Protein AF-A0A1V4UM43-F1 (afdb_monomer)

Structure (mmCIF, N/CA/C/O backbone):
data_AF-A0A1V4UM43-F1
#
_entry.id   AF-A0A1V4UM43-F1
#
loop_
_atom_site.group_PDB
_atom_site.id
_atom_site.type_symbol
_atom_site.label_atom_id
_atom_site.label_alt_id
_atom_site.label_comp_id
_atom_site.label_asym_id
_atom_site.label_entity_id
_atom_site.label_seq_id
_atom_site.pdbx_PDB_ins_code
_atom_site.Cartn_x
_atom_site.Cartn_y
_atom_site.Cartn_z
_atom_site.occupancy
_atom_site.B_iso_or_equiv
_atom_site.auth_seq_id
_atom_site.auth_comp_id
_atom_site.auth_asym_id
_atom_site.auth_atom_id
_atom_site.pdbx_PDB_model_num
ATOM 1 N N . MET A 1 1 ? -6.327 10.904 9.703 1.00 86.25 1 MET A N 1
ATOM 2 C CA . MET A 1 1 ? -6.706 9.543 10.129 1.00 86.25 1 MET A CA 1
ATOM 3 C C . MET A 1 1 ? -8.213 9.450 10.045 1.00 86.25 1 MET A C 1
ATOM 5 O O . MET A 1 1 ? -8.875 10.373 10.511 1.00 86.25 1 MET A O 1
ATOM 9 N N . ASN A 1 2 ? -8.732 8.388 9.444 1.00 89.69 2 ASN A N 1
ATOM 10 C CA . ASN A 1 2 ? -10.161 8.195 9.254 1.00 89.69 2 ASN A CA 1
ATOM 11 C C . ASN A 1 2 ? -10.661 7.145 10.258 1.00 89.69 2 ASN A C 1
ATOM 13 O O . ASN A 1 2 ? -10.073 6.060 10.338 1.00 89.69 2 ASN A O 1
ATOM 17 N N . PRO A 1 3 ? -11.697 7.465 11.056 1.00 92.19 3 PRO A N 1
ATOM 18 C CA . PRO A 1 3 ? -12.352 6.477 11.903 1.00 92.19 3 PRO A CA 1
ATOM 19 C C . PRO A 1 3 ? -13.044 5.415 11.033 1.00 92.19 3 PRO A C 1
ATOM 21 O O . PRO A 1 3 ? -13.331 5.667 9.858 1.00 92.19 3 PRO A O 1
ATOM 24 N N . PRO A 1 4 ? -13.313 4.226 11.585 1.00 94.69 4 PRO A N 1
ATOM 25 C CA . PRO A 1 4 ? -13.963 3.169 10.837 1.00 94.69 4 PRO A CA 1
ATOM 26 C C . PRO A 1 4 ? -15.444 3.502 10.623 1.00 94.69 4 PRO A C 1
ATOM 28 O O . PRO A 1 4 ? -16.066 4.183 11.436 1.00 94.69 4 PRO A O 1
ATOM 31 N N . SER A 1 5 ? -16.029 3.001 9.535 1.00 94.38 5 SER A N 1
ATOM 32 C CA . SER A 1 5 ? -17.395 3.356 9.121 1.00 94.38 5 SER A CA 1
ATOM 33 C C . SER A 1 5 ? -18.494 2.890 10.080 1.00 94.38 5 SER A C 1
ATOM 35 O O . SER A 1 5 ? -19.610 3.394 10.003 1.00 94.38 5 SER A O 1
ATOM 37 N N . TRP A 1 6 ? -18.200 1.920 10.949 1.00 94.88 6 TRP A N 1
ATOM 38 C CA . TRP A 1 6 ? -19.130 1.407 11.956 1.00 94.88 6 TRP A CA 1
ATOM 39 C C . TRP A 1 6 ? -19.178 2.267 13.228 1.00 94.88 6 TRP A C 1
ATOM 41 O O . TRP A 1 6 ? -20.131 2.166 13.992 1.00 94.88 6 TRP A O 1
ATOM 51 N N . ALA A 1 7 ? -18.171 3.114 13.471 1.00 95.81 7 ALA A N 1
ATOM 52 C CA . ALA A 1 7 ? -18.086 3.882 14.708 1.00 95.81 7 ALA A CA 1
ATOM 53 C C . ALA A 1 7 ? -19.112 5.022 14.759 1.00 95.81 7 ALA A C 1
ATOM 55 O O . ALA A 1 7 ? -19.330 5.731 13.774 1.00 95.81 7 ALA A O 1
ATOM 56 N N . ASP A 1 8 ? -19.673 5.264 15.946 1.00 94.81 8 ASP A N 1
ATOM 57 C CA . ASP A 1 8 ? -20.537 6.419 16.182 1.00 94.81 8 ASP A CA 1
ATOM 58 C C . ASP A 1 8 ? -19.730 7.735 16.091 1.00 94.81 8 ASP A C 1
ATOM 60 O O . ASP A 1 8 ? -18.772 7.933 16.858 1.00 94.81 8 ASP A O 1
ATOM 64 N N . PRO A 1 9 ? -20.111 8.684 15.215 1.00 94.06 9 PRO A N 1
ATOM 65 C CA . PRO A 1 9 ? -19.414 9.963 15.088 1.00 94.06 9 PRO A CA 1
ATOM 66 C C . PRO A 1 9 ? -19.413 10.806 16.371 1.00 94.06 9 PRO A C 1
ATOM 68 O O . PRO A 1 9 ? -18.478 11.571 16.597 1.00 94.06 9 PRO A O 1
ATOM 71 N N . THR A 1 10 ? -20.428 10.672 17.230 1.00 95.38 10 THR A N 1
ATOM 72 C CA . THR A 1 10 ? -20.552 11.435 18.487 1.00 95.38 10 THR A CA 1
ATOM 73 C C . THR A 1 10 ? -19.571 10.968 19.564 1.00 95.38 10 THR A C 1
ATOM 75 O O . THR A 1 10 ? -19.163 11.760 20.419 1.00 95.38 10 THR A O 1
ATOM 78 N N . TRP A 1 11 ? -19.142 9.706 19.491 1.00 92.94 11 TRP A N 1
ATOM 79 C CA . TRP A 1 11 ? -18.174 9.094 20.408 1.00 92.94 11 TRP A CA 1
ATOM 80 C C . TRP A 1 11 ? -16.767 8.987 19.823 1.00 92.94 11 TRP A C 1
ATOM 82 O O . TRP A 1 11 ? -15.841 8.546 20.507 1.00 92.94 11 TRP A O 1
ATOM 92 N N . THR A 1 12 ? -16.588 9.432 18.583 1.00 95.75 12 THR A N 1
ATOM 93 C CA . THR A 1 12 ? -15.302 9.412 17.901 1.00 95.75 12 THR A CA 1
ATOM 94 C C . THR A 1 12 ? -14.430 10.584 18.346 1.00 95.75 12 THR A C 1
ATOM 96 O O . THR A 1 12 ? -14.807 11.751 18.238 1.00 95.75 12 THR A O 1
ATOM 99 N N . ARG A 1 13 ? -13.222 10.282 18.828 1.00 95.50 13 ARG A N 1
ATOM 100 C CA . ARG A 1 13 ? -12.171 11.266 19.128 1.00 95.50 13 ARG A CA 1
ATOM 101 C C . ARG A 1 13 ? -10.841 10.764 18.597 1.00 95.50 13 ARG A C 1
ATOM 103 O O . ARG A 1 13 ? -10.513 9.600 18.792 1.00 95.50 13 ARG A O 1
ATOM 110 N N . ASN A 1 14 ? -10.062 11.629 17.967 1.00 95.31 14 ASN A N 1
ATOM 111 C CA . ASN A 1 14 ? -8.748 11.273 17.453 1.00 95.31 14 ASN A CA 1
ATOM 112 C C . ASN A 1 14 ? -7.757 12.434 17.548 1.00 95.31 14 ASN A C 1
ATOM 114 O O . ASN A 1 14 ? -8.134 13.592 17.744 1.00 95.31 14 ASN A O 1
ATOM 118 N N . SER A 1 15 ? -6.474 12.107 17.416 1.00 94.44 15 SER A N 1
ATOM 119 C CA . SER A 1 15 ? -5.428 13.099 17.175 1.00 94.44 15 SER A CA 1
ATOM 120 C C . SER A 1 15 ? -5.484 13.649 15.746 1.00 94.44 15 SER A C 1
ATOM 122 O O . SER A 1 15 ? -6.112 13.083 14.849 1.00 94.44 15 SER A O 1
ATOM 124 N N . THR A 1 16 ? -4.745 14.730 15.503 1.00 91.19 16 THR A N 1
ATOM 125 C CA . THR A 1 16 ? -4.533 15.284 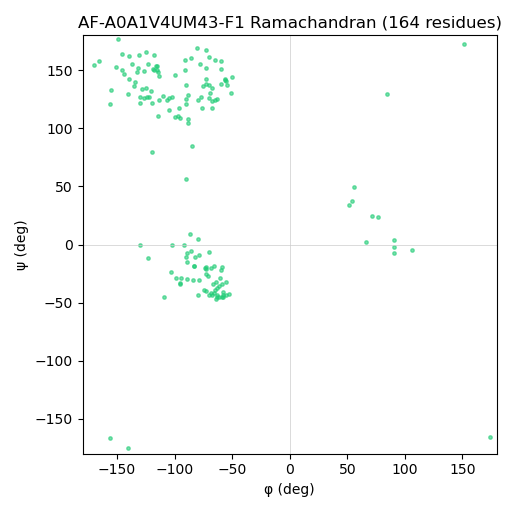14.163 1.00 91.19 16 THR A CA 1
ATOM 126 C C . THR A 1 16 ? -3.370 14.600 13.439 1.00 91.19 16 THR A C 1
ATOM 128 O O . THR A 1 16 ? -2.510 13.976 14.056 1.00 91.19 16 THR A O 1
ATOM 131 N N . VAL A 1 17 ? -3.349 14.727 12.111 1.00 89.81 17 VAL A N 1
ATOM 132 C CA . VAL A 1 17 ? -2.226 14.353 11.234 1.00 89.81 17 VAL A CA 1
ATOM 133 C C . VAL A 1 17 ? -1.716 15.611 10.514 1.00 89.81 17 VAL A C 1
ATOM 135 O O . VAL A 1 17 ? -2.530 16.510 10.280 1.00 89.81 17 VAL A O 1
ATOM 138 N N . PRO A 1 18 ? -0.420 15.708 10.155 1.00 91.94 18 PRO A N 1
ATOM 139 C CA . PRO A 1 18 ? 0.631 14.691 10.292 1.00 91.94 18 PRO A CA 1
ATOM 140 C C . PRO A 1 18 ? 1.181 14.566 11.725 1.00 91.94 18 PRO A C 1
ATOM 142 O O . PRO A 1 18 ? 1.133 15.514 12.504 1.00 91.94 18 PRO A O 1
ATOM 145 N N . GLY A 1 19 ? 1.724 13.396 12.062 1.00 89.06 19 GLY A N 1
ATOM 146 C CA . GLY A 1 19 ? 2.375 13.117 13.344 1.00 89.06 19 GLY A CA 1
ATOM 147 C C . GLY A 1 19 ? 3.109 11.774 13.310 1.00 89.06 19 GLY A C 1
ATOM 148 O O . GLY A 1 19 ? 2.744 10.901 12.527 1.00 89.06 19 GLY A O 1
ATOM 149 N N . SER A 1 20 ? 4.142 11.606 14.143 1.00 87.12 20 SER A N 1
ATOM 150 C CA . SER A 1 20 ? 4.864 10.328 14.300 1.00 87.12 20 SER A CA 1
ATOM 151 C C . SER A 1 20 ? 4.123 9.318 15.184 1.00 87.12 20 SER A C 1
ATOM 153 O O . SER A 1 20 ? 4.520 8.160 15.270 1.00 87.12 20 SER A O 1
ATOM 155 N N . SER A 1 21 ? 3.043 9.750 15.835 1.00 90.88 21 SER A N 1
ATOM 156 C CA . SER A 1 21 ? 2.072 8.905 16.519 1.00 90.88 21 SER A CA 1
ATOM 157 C C . SER A 1 21 ? 0.679 9.520 16.399 1.00 90.88 21 SER A C 1
ATOM 159 O O . SER A 1 21 ? 0.523 10.740 16.293 1.00 90.88 21 SER A O 1
ATOM 161 N N . VAL A 1 22 ? -0.339 8.662 16.398 1.00 93.81 22 VAL A N 1
ATOM 162 C CA . VAL A 1 22 ? -1.751 9.053 16.375 1.00 93.81 22 VAL A CA 1
ATOM 163 C C . VAL A 1 22 ? -2.544 8.192 17.350 1.00 93.81 22 VAL A C 1
ATOM 165 O O . VAL A 1 22 ? -2.138 7.073 17.657 1.00 93.81 22 VAL A O 1
ATOM 168 N N . TRP A 1 23 ? -3.673 8.703 17.837 1.00 94.62 23 TRP A N 1
ATOM 169 C CA . TRP A 1 23 ? -4.580 7.955 18.710 1.00 94.62 23 TRP A CA 1
ATOM 170 C C . TRP A 1 23 ? -6.031 8.075 18.240 1.00 94.62 23 TRP A C 1
ATOM 172 O O . TRP A 1 23 ? -6.421 9.076 17.632 1.00 94.62 23 TRP A O 1
ATOM 182 N N . LEU A 1 24 ? -6.828 7.046 18.542 1.00 95.31 24 LEU A N 1
ATOM 183 C CA . LEU A 1 24 ? -8.258 6.955 18.252 1.00 95.31 24 LEU A CA 1
ATOM 184 C C . LEU A 1 24 ? -9.006 6.444 19.484 1.00 95.31 24 LEU A C 1
ATOM 186 O O . LEU A 1 24 ? -8.576 5.493 20.130 1.00 95.31 24 LEU A O 1
ATOM 190 N N . ARG A 1 25 ? -10.171 7.026 19.746 1.00 95.56 25 ARG A N 1
ATOM 191 C CA . ARG A 1 25 ? -11.205 6.486 20.622 1.00 95.56 25 ARG A CA 1
ATOM 192 C C . ARG A 1 25 ? -12.514 6.460 19.846 1.00 95.56 25 ARG A C 1
ATOM 194 O O . ARG A 1 25 ? -12.921 7.490 19.315 1.00 95.56 25 ARG A O 1
ATOM 201 N 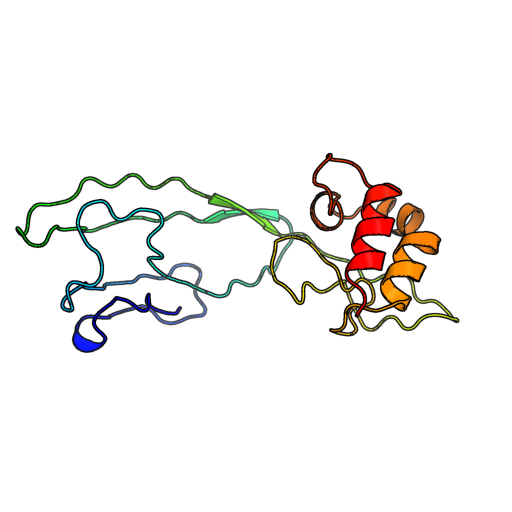N . VAL A 1 26 ? -13.152 5.298 19.792 1.00 95.50 26 VAL A N 1
ATOM 202 C CA . VAL A 1 26 ? -14.416 5.053 19.082 1.00 95.50 26 VAL A CA 1
ATOM 203 C C . VAL A 1 26 ? -15.311 4.140 19.909 1.00 95.50 26 VAL A C 1
ATOM 205 O O . VAL A 1 26 ? -14.829 3.472 20.823 1.00 95.50 26 VAL A O 1
ATOM 208 N N . ALA A 1 27 ? -16.601 4.123 19.588 1.00 94.44 27 ALA A N 1
ATOM 209 C CA . ALA A 1 27 ? -17.576 3.208 20.166 1.00 94.44 27 ALA A CA 1
ATOM 210 C C . ALA A 1 27 ? -18.538 2.718 19.076 1.00 94.44 27 ALA A C 1
ATOM 212 O O . ALA A 1 27 ? -18.924 3.495 18.199 1.00 94.44 27 ALA A O 1
ATOM 213 N N . ASP A 1 28 ? -18.933 1.450 19.159 1.00 94.44 28 ASP A N 1
ATOM 214 C CA . ASP A 1 28 ? -19.943 0.836 18.294 1.00 94.44 28 ASP A CA 1
ATOM 215 C C . ASP A 1 28 ? -21.350 0.988 18.895 1.00 94.44 28 ASP A C 1
ATOM 217 O O . ASP A 1 28 ? -22.063 0.028 19.156 1.00 94.44 28 ASP A O 1
ATOM 221 N N . VAL A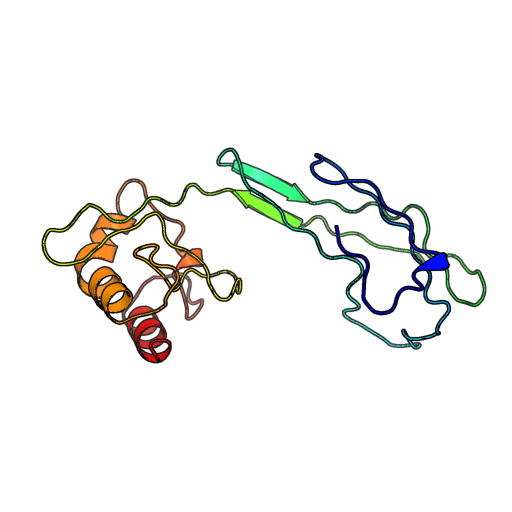 1 29 ? -21.752 2.230 19.172 1.00 93.62 29 VAL A N 1
ATOM 222 C CA . VAL A 1 29 ? -23.103 2.533 19.683 1.00 93.62 29 VAL A CA 1
ATOM 223 C C . VAL A 1 29 ? -24.225 2.064 18.737 1.00 93.62 29 VAL A C 1
ATOM 225 O O . VAL A 1 29 ? -25.274 1.657 19.239 1.00 93.62 29 VAL A O 1
ATOM 228 N N . PRO A 1 30 ? -24.058 2.086 17.395 1.00 93.06 30 PRO A N 1
ATOM 229 C CA . PRO A 1 30 ? -25.058 1.555 16.473 1.00 93.06 30 PRO A CA 1
ATOM 230 C C . PRO A 1 30 ? -25.187 0.028 16.500 1.00 93.06 30 PRO A C 1
ATOM 232 O O . PRO A 1 30 ? -26.080 -0.488 15.823 1.00 93.06 30 PRO A O 1
ATOM 235 N N . ASP A 1 31 ? -24.320 -0.677 17.240 1.00 92.81 31 ASP A N 1
ATOM 236 C CA . ASP A 1 31 ? -24.276 -2.138 17.314 1.00 92.81 31 ASP A CA 1
ATOM 237 C C . ASP A 1 31 ? -24.114 -2.739 15.897 1.00 92.81 31 ASP A C 1
ATOM 239 O O . ASP A 1 31 ? -24.891 -3.578 15.432 1.00 92.81 31 ASP A O 1
ATOM 243 N N . ALA A 1 32 ? -23.141 -2.226 15.138 1.00 94.19 32 ALA A N 1
ATOM 244 C CA . ALA A 1 32 ? -22.844 -2.662 13.775 1.00 94.19 32 ALA A CA 1
ATOM 245 C C . ALA A 1 32 ? -21.934 -3.905 13.744 1.00 94.19 32 ALA A C 1
ATOM 247 O O . ALA A 1 32 ? -22.040 -4.728 12.828 1.00 94.19 32 ALA A O 1
ATOM 248 N N . ILE A 1 33 ? -21.063 -4.067 14.740 1.00 93.00 33 ILE A N 1
ATOM 249 C CA . ILE A 1 33 ? -20.146 -5.194 14.903 1.00 93.00 33 ILE A CA 1
ATOM 250 C C . ILE A 1 33 ? -20.784 -6.232 15.823 1.00 93.00 33 ILE A C 1
ATOM 252 O O . ILE A 1 33 ? -20.896 -6.066 17.031 1.00 93.00 33 ILE A O 1
ATOM 256 N N . LYS A 1 34 ? -21.184 -7.362 15.237 1.00 91.12 34 LYS A N 1
ATOM 257 C CA . LYS A 1 34 ? -21.867 -8.441 15.960 1.00 91.12 34 LYS A CA 1
ATOM 258 C C . LYS A 1 34 ? -20.897 -9.481 16.534 1.00 91.12 34 LYS A C 1
ATOM 260 O O . LYS A 1 34 ? -19.794 -9.653 16.005 1.00 91.12 34 LYS A O 1
ATOM 265 N N . PRO A 1 35 ? -21.319 -10.255 17.555 1.00 89.50 35 PRO A N 1
ATOM 266 C CA . PRO A 1 35 ? -20.546 -11.389 18.053 1.00 89.50 35 PRO A CA 1
ATOM 267 C C . PRO A 1 35 ? -20.115 -12.340 16.928 1.00 89.50 35 PRO A C 1
ATOM 269 O O . PRO A 1 35 ? -20.932 -12.763 16.110 1.00 89.50 35 PRO A O 1
ATOM 272 N N . GLY A 1 36 ? -18.826 -12.686 16.899 1.00 90.50 36 GLY A N 1
ATOM 273 C CA . GLY A 1 36 ? -18.227 -13.537 15.864 1.00 90.50 36 GLY A CA 1
ATOM 274 C C . GLY A 1 36 ? -17.662 -12.788 14.652 1.00 90.50 36 GLY A C 1
ATOM 275 O O . GLY A 1 36 ? -17.077 -13.432 13.784 1.00 90.50 36 GLY A O 1
ATOM 276 N N . ALA A 1 37 ? -17.791 -11.457 14.589 1.00 92.81 37 ALA A N 1
ATOM 277 C CA . ALA A 1 37 ? -17.131 -10.655 13.564 1.00 92.81 37 ALA A CA 1
ATOM 278 C C . ALA A 1 37 ? -15.600 -10.806 13.627 1.00 92.81 37 ALA A C 1
ATOM 280 O O . ALA A 1 37 ? -14.991 -10.802 14.698 1.00 92.81 37 ALA A O 1
ATOM 281 N N . THR A 1 38 ? -14.975 -10.914 12.458 1.00 95.06 38 THR A N 1
ATOM 282 C CA . THR A 1 38 ? -13.520 -10.986 12.279 1.00 95.06 38 THR A CA 1
ATOM 283 C C . THR A 1 38 ? -13.091 -9.982 11.212 1.00 95.06 38 THR A C 1
ATOM 285 O O . THR A 1 38 ? -13.926 -9.478 10.463 1.00 95.06 38 THR A O 1
ATOM 288 N N . ASN A 1 39 ? -11.794 -9.661 11.150 1.00 94.12 39 ASN A N 1
ATOM 289 C CA . ASN A 1 39 ? -11.228 -8.719 10.172 1.00 94.12 39 ASN A CA 1
ATOM 290 C C . ASN A 1 39 ? -11.915 -7.338 10.168 1.00 94.12 39 ASN A C 1
ATOM 292 O O . ASN A 1 39 ? -12.101 -6.716 9.125 1.00 94.12 39 ASN A O 1
ATOM 296 N N . VAL A 1 40 ? -12.304 -6.856 11.350 1.00 93.75 40 VAL A N 1
ATOM 297 C CA . VAL A 1 40 ? -12.961 -5.557 11.513 1.00 93.75 40 VAL A CA 1
ATOM 298 C C . VAL A 1 40 ? -11.921 -4.444 11.400 1.00 93.75 40 VAL A C 1
ATOM 300 O O . VAL A 1 40 ? -11.014 -4.343 12.225 1.00 93.75 40 VAL A O 1
ATOM 303 N N . THR A 1 41 ? -12.056 -3.579 10.394 1.00 94.25 41 THR A N 1
ATOM 304 C CA . THR A 1 41 ? -11.211 -2.386 10.261 1.00 94.25 41 THR A CA 1
ATOM 305 C C . THR A 1 41 ? -11.430 -1.454 11.450 1.00 94.25 41 THR A C 1
ATOM 307 O O . THR A 1 41 ? -12.559 -1.041 11.710 1.00 94.25 41 THR A O 1
ATOM 310 N N . LEU A 1 42 ? -10.353 -1.095 12.155 1.00 92.06 42 LEU A N 1
ATOM 311 C CA . LEU A 1 42 ? -10.414 -0.206 13.323 1.00 92.06 42 LEU A CA 1
ATOM 312 C C . LEU A 1 42 ? -10.060 1.249 13.000 1.00 92.06 42 LEU A C 1
ATOM 314 O O . LEU A 1 42 ? -10.545 2.152 13.671 1.00 92.06 42 LEU A O 1
ATOM 318 N N . ALA A 1 43 ? -9.219 1.489 11.995 1.00 91.75 43 ALA A N 1
ATOM 319 C CA . ALA A 1 43 ? -8.868 2.818 11.501 1.00 91.75 43 ALA A CA 1
ATOM 320 C C . ALA A 1 43 ? -8.179 2.700 10.138 1.00 91.75 43 ALA A C 1
ATOM 322 O O . ALA A 1 43 ? -7.576 1.670 9.836 1.00 91.75 43 ALA A O 1
ATOM 323 N N . THR A 1 44 ? -8.202 3.778 9.354 1.00 91.19 44 THR A N 1
ATOM 324 C CA . THR A 1 44 ? -7.317 3.938 8.193 1.00 91.19 44 THR A CA 1
ATOM 325 C C . THR A 1 44 ? -6.561 5.258 8.278 1.00 91.19 44 THR A C 1
ATOM 327 O O . THR A 1 44 ? -7.022 6.254 8.851 1.00 91.19 44 THR A O 1
ATOM 330 N N . PHE A 1 45 ? -5.353 5.286 7.734 1.00 89.12 45 PHE A N 1
ATOM 331 C CA . PHE A 1 45 ? -4.543 6.491 7.657 1.00 89.12 45 PHE A CA 1
ATOM 332 C C . PHE A 1 45 ? -3.634 6.427 6.440 1.00 89.12 45 PHE A C 1
ATOM 334 O O . PHE A 1 45 ? -3.244 5.351 6.000 1.00 89.12 45 PHE A O 1
ATOM 341 N N . ASN A 1 46 ? -3.281 7.604 5.935 1.00 87.75 46 ASN A N 1
ATOM 342 C CA . ASN A 1 46 ? -2.278 7.732 4.894 1.00 87.75 46 ASN A CA 1
ATOM 343 C C . ASN A 1 46 ? -0.920 7.893 5.572 1.00 87.75 46 ASN A C 1
ATOM 345 O O . ASN A 1 46 ? -0.798 8.640 6.548 1.00 87.75 46 ASN A O 1
ATOM 349 N N . ALA A 1 47 ? 0.083 7.208 5.041 1.00 86.56 47 ALA A N 1
ATOM 350 C CA . ALA A 1 47 ? 1.468 7.340 5.459 1.00 86.56 47 ALA A CA 1
ATOM 351 C C . ALA A 1 47 ? 2.310 7.830 4.278 1.00 86.56 47 ALA A C 1
ATOM 353 O O . ALA A 1 47 ? 1.993 7.570 3.119 1.00 86.56 47 ALA A O 1
ATOM 354 N N . THR A 1 48 ? 3.385 8.550 4.581 1.00 84.81 48 THR A N 1
ATOM 355 C CA . THR A 1 48 ? 4.361 8.998 3.587 1.00 84.81 48 THR A CA 1
ATOM 356 C C . THR A 1 48 ? 5.746 8.634 4.091 1.00 84.81 48 THR A C 1
ATOM 358 O O . THR A 1 48 ? 6.135 9.038 5.188 1.00 84.81 48 THR A O 1
ATOM 361 N N . GLY A 1 49 ? 6.476 7.849 3.301 1.00 86.19 49 GLY A N 1
ATOM 362 C CA . GLY A 1 49 ? 7.886 7.574 3.548 1.00 86.19 49 GLY A CA 1
ATOM 363 C C . GLY A 1 49 ? 8.736 8.787 3.173 1.00 86.19 49 GLY A C 1
ATOM 364 O O . GLY A 1 49 ? 8.507 9.403 2.136 1.00 86.19 49 GLY A O 1
ATOM 365 N N . TYR A 1 50 ? 9.704 9.140 4.019 1.00 84.94 50 TYR A N 1
ATOM 366 C CA . TYR A 1 50 ? 10.601 10.280 3.776 1.00 84.94 50 TYR A CA 1
ATOM 367 C C . TYR A 1 50 ? 12.028 9.850 3.452 1.00 84.94 50 TYR A C 1
ATOM 369 O O . TYR A 1 50 ? 12.647 10.393 2.543 1.00 84.94 50 TYR A O 1
ATOM 377 N N . VAL A 1 51 ? 12.563 8.900 4.219 1.00 90.00 51 VAL A N 1
ATOM 378 C CA . VAL A 1 51 ? 13.942 8.427 4.093 1.00 90.00 51 VAL A CA 1
ATOM 379 C C . VAL A 1 51 ? 13.913 6.908 3.984 1.00 90.00 51 VAL A C 1
ATOM 381 O O . VAL A 1 51 ? 13.205 6.288 4.781 1.00 90.00 51 VAL A O 1
ATOM 384 N N . PRO A 1 52 ? 14.662 6.312 3.038 1.00 90.88 52 PRO A N 1
ATOM 385 C CA . PRO A 1 52 ? 14.758 4.867 2.932 1.00 90.88 52 PRO A CA 1
ATOM 386 C C . PRO A 1 52 ? 15.235 4.218 4.228 1.00 90.88 52 PRO A C 1
ATOM 388 O O . PRO A 1 52 ? 16.117 4.744 4.912 1.00 90.88 52 PRO A O 1
ATOM 391 N N . GLY A 1 53 ? 14.661 3.067 4.549 1.00 91.88 53 GLY A N 1
ATOM 392 C CA . GLY A 1 53 ? 14.974 2.320 5.758 1.00 91.88 53 GLY A CA 1
ATOM 393 C C . GLY A 1 53 ? 13.797 1.486 6.237 1.00 91.88 53 GLY A C 1
ATOM 394 O O . GLY A 1 53 ? 12.685 1.593 5.726 1.00 91.88 53 GLY A O 1
ATOM 395 N N . SER A 1 54 ? 14.045 0.663 7.246 1.00 92.69 54 SER A N 1
ATOM 396 C CA . SER A 1 54 ? 13.015 -0.140 7.890 1.00 92.69 54 SER A CA 1
ATOM 397 C C . SER A 1 54 ? 12.547 0.500 9.193 1.00 92.69 54 SER A C 1
ATOM 399 O O . SER A 1 54 ? 13.300 1.150 9.926 1.00 92.69 54 SER A O 1
ATOM 401 N N . THR A 1 55 ? 11.267 0.325 9.487 1.00 91.88 55 THR A N 1
ATOM 402 C CA . THR A 1 55 ? 10.649 0.725 10.745 1.00 91.88 55 THR A CA 1
ATOM 403 C C . THR A 1 55 ? 9.505 -0.223 11.080 1.00 91.88 55 THR A C 1
ATOM 405 O O . THR A 1 55 ? 9.182 -1.118 10.306 1.00 91.88 55 THR A O 1
ATOM 408 N N . THR A 1 56 ? 8.882 -0.031 12.235 1.00 93.12 56 THR A N 1
ATOM 409 C CA . THR A 1 56 ? 7.714 -0.806 12.650 1.00 93.12 56 THR A CA 1
ATOM 410 C C . THR A 1 56 ? 6.566 0.128 12.974 1.00 93.12 56 THR A C 1
ATOM 412 O O . THR A 1 56 ? 6.747 1.087 13.731 1.00 93.12 56 THR A O 1
ATOM 415 N N . ILE A 1 57 ? 5.372 -0.192 12.490 1.00 91.88 57 ILE A N 1
ATOM 416 C CA . ILE A 1 57 ? 4.137 0.394 13.003 1.00 91.88 57 ILE A CA 1
ATOM 417 C C . ILE A 1 57 ? 3.645 -0.505 14.131 1.00 91.88 57 ILE A C 1
ATOM 419 O O . ILE A 1 57 ? 3.379 -1.689 13.936 1.00 91.88 57 ILE A O 1
ATOM 423 N N . ASN A 1 58 ? 3.523 0.068 15.325 1.00 93.88 58 ASN A N 1
ATOM 424 C CA . ASN A 1 58 ? 2.986 -0.624 16.485 1.00 93.88 58 ASN A CA 1
ATOM 425 C C . ASN A 1 58 ? 1.671 0.020 16.932 1.00 93.88 58 ASN A C 1
ATOM 427 O O . ASN A 1 58 ? 1.473 1.227 16.778 1.00 93.88 58 ASN A O 1
ATOM 431 N N . VAL A 1 59 ? 0.796 -0.790 17.519 1.00 93.25 59 VAL A N 1
ATOM 432 C CA . VAL A 1 59 ? -0.478 -0.356 18.087 1.00 93.25 59 VAL A CA 1
ATOM 433 C C . VAL A 1 59 ? -0.484 -0.703 19.567 1.00 93.25 59 VAL A C 1
ATOM 435 O O . VAL A 1 59 ? -0.161 -1.820 19.960 1.00 93.25 59 VAL A O 1
ATOM 438 N N . THR A 1 60 ? -0.877 0.266 20.386 1.00 93.94 60 THR A N 1
ATOM 439 C CA . THR A 1 60 ? -1.125 0.057 21.811 1.00 93.94 60 THR A CA 1
ATOM 440 C C . THR A 1 60 ? -2.607 0.262 22.060 1.00 93.94 60 THR A C 1
ATOM 442 O O . THR A 1 60 ? -3.148 1.319 21.738 1.00 93.94 60 THR A O 1
ATOM 445 N N . VAL A 1 61 ? -3.264 -0.737 22.645 1.00 95.06 61 VAL A N 1
ATOM 446 C CA . VAL A 1 61 ? -4.665 -0.631 23.053 1.00 95.06 61 VAL A CA 1
ATOM 447 C C . VAL A 1 61 ? -4.714 -0.291 24.536 1.00 95.06 61 VAL A C 1
ATOM 449 O O . VAL A 1 61 ? -4.367 -1.115 25.377 1.00 95.06 61 VAL A O 1
ATOM 452 N N . GLU A 1 62 ? -5.143 0.928 24.857 1.00 93.62 62 GLU A N 1
ATOM 453 C CA . GLU A 1 62 ? -5.337 1.348 26.252 1.00 93.62 62 GLU A CA 1
ATOM 454 C C . GLU A 1 62 ? -6.590 0.715 26.865 1.00 93.62 62 GLU A C 1
ATOM 456 O O . GLU A 1 62 ? -6.591 0.331 28.034 1.00 93.62 62 GLU A O 1
ATOM 461 N N . LEU A 1 63 ? -7.661 0.611 26.074 1.00 93.00 63 LEU A N 1
ATOM 462 C CA . LEU A 1 63 ? -8.945 0.078 26.505 1.00 93.00 63 LEU A CA 1
ATOM 463 C C . LEU A 1 63 ? -9.729 -0.470 25.311 1.00 93.00 63 LEU A C 1
ATOM 465 O O . LEU A 1 63 ? -9.874 0.200 24.290 1.00 93.00 63 LEU A O 1
ATOM 469 N N . MET A 1 64 ? -10.277 -1.669 25.478 1.00 93.44 64 MET A N 1
ATOM 470 C CA . MET A 1 64 ? -11.278 -2.258 24.597 1.00 93.44 64 MET A CA 1
ATOM 471 C C . MET A 1 64 ? -12.287 -2.986 25.482 1.00 93.44 64 MET A C 1
ATOM 473 O O . MET A 1 64 ? -11.885 -3.733 26.373 1.00 93.44 64 MET A O 1
ATOM 477 N N . GLN A 1 65 ? -13.578 -2.731 25.281 1.00 92.62 65 GLN A N 1
ATOM 478 C CA . GLN A 1 65 ? -14.651 -3.263 26.122 1.00 92.62 65 GLN A CA 1
ATOM 479 C C . GLN A 1 65 ? -15.765 -3.848 25.260 1.00 92.62 65 GLN A C 1
ATOM 481 O O . GLN A 1 65 ? -15.998 -3.371 24.149 1.00 92.62 65 GLN A O 1
ATOM 486 N N . ALA A 1 66 ? -16.429 -4.874 25.783 1.00 89.12 66 ALA A N 1
ATOM 487 C CA . ALA A 1 66 ? -17.667 -5.400 25.223 1.00 89.12 66 ALA A CA 1
ATOM 488 C C . ALA A 1 66 ? -18.869 -4.536 25.642 1.00 89.12 66 ALA A C 1
ATOM 490 O O . ALA A 1 66 ? -18.774 -3.731 26.570 1.00 89.12 66 ALA A O 1
ATOM 491 N N . ASP A 1 67 ? -20.029 -4.775 25.029 1.00 85.12 67 ASP A N 1
ATOM 492 C CA . ASP A 1 67 ? -21.297 -4.131 25.411 1.00 85.12 67 ASP A CA 1
ATOM 493 C C . ASP A 1 67 ? -21.701 -4.424 26.864 1.00 85.12 67 ASP A C 1
ATOM 495 O O . ASP A 1 67 ? -22.463 -3.677 27.472 1.00 85.12 67 ASP A O 1
ATOM 499 N N . THR A 1 68 ? -21.174 -5.509 27.439 1.00 88.00 68 THR A N 1
ATOM 500 C CA . THR A 1 68 ? -21.333 -5.879 28.853 1.00 88.00 68 THR A CA 1
ATOM 501 C C . THR A 1 68 ? -20.404 -5.106 29.793 1.00 88.00 68 THR A C 1
ATOM 503 O O . THR A 1 68 ? -20.367 -5.404 30.982 1.00 88.00 68 THR A O 1
ATOM 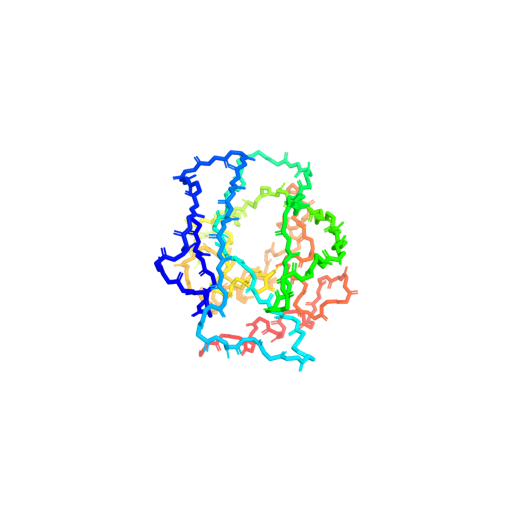506 N N . GLU A 1 69 ? -19.648 -4.134 29.271 1.00 86.56 69 GLU A N 1
ATOM 507 C CA . GLU A 1 69 ? -18.600 -3.357 29.952 1.00 86.56 69 GLU A CA 1
ATOM 508 C C . GLU A 1 69 ? -17.363 -4.171 30.373 1.00 86.56 69 GLU A C 1
ATOM 510 O O . GLU A 1 69 ? -16.406 -3.620 30.927 1.00 86.56 69 GLU A O 1
ATOM 515 N N . ASP A 1 70 ? -17.329 -5.465 30.049 1.00 92.25 70 ASP A N 1
ATOM 516 C CA . ASP A 1 70 ? -16.184 -6.330 30.307 1.00 92.25 70 ASP A CA 1
ATOM 517 C C . ASP A 1 70 ? -14.979 -5.922 29.453 1.00 92.25 70 ASP A C 1
ATOM 519 O O . ASP A 1 70 ? -15.087 -5.709 28.242 1.00 9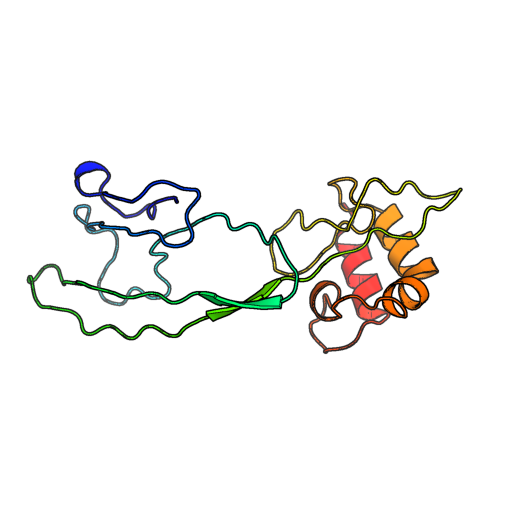2.25 70 ASP A O 1
ATOM 523 N N . ASN A 1 71 ? -13.800 -5.862 30.076 1.00 93.62 71 ASN A N 1
ATOM 524 C CA . ASN A 1 71 ? -12.556 -5.581 29.368 1.00 93.62 71 ASN A CA 1
ATOM 525 C C . ASN A 1 71 ? -12.170 -6.749 28.453 1.00 93.62 71 ASN A C 1
ATOM 527 O O . ASN A 1 71 ? -12.055 -7.897 28.889 1.00 93.62 71 ASN A O 1
ATOM 531 N N . ILE A 1 72 ? -11.871 -6.428 27.199 1.00 91.00 72 ILE A N 1
ATOM 532 C CA . ILE A 1 72 ? -11.392 -7.369 26.193 1.00 91.00 72 ILE A CA 1
ATOM 533 C C . ILE A 1 72 ? -9.863 -7.407 26.250 1.00 91.00 72 ILE A C 1
ATOM 535 O O . ILE A 1 72 ? -9.189 -6.382 26.138 1.00 91.00 72 ILE A O 1
ATOM 539 N N . GLN A 1 73 ? -9.306 -8.608 26.415 1.00 91.69 73 GLN A N 1
ATOM 540 C CA . GLN A 1 73 ? -7.867 -8.822 26.273 1.00 91.69 73 GLN A CA 1
ATOM 541 C C . GLN A 1 73 ? -7.487 -8.677 24.803 1.00 91.69 73 GLN A C 1
ATOM 543 O O . GLN A 1 73 ? -8.060 -9.341 23.940 1.00 91.69 73 GLN A O 1
ATOM 548 N N . THR A 1 74 ? -6.513 -7.818 24.525 1.00 93.38 74 THR A N 1
ATOM 549 C CA . THR A 1 74 ? -6.050 -7.555 23.164 1.00 93.38 74 THR A CA 1
ATOM 550 C C . THR A 1 74 ? -4.618 -8.025 22.987 1.00 93.38 74 THR A C 1
ATOM 552 O O . THR A 1 74 ? -3.807 -8.006 23.914 1.00 93.38 74 THR A O 1
ATOM 555 N N . GLN A 1 75 ? -4.306 -8.452 21.770 1.00 93.31 75 GLN A N 1
ATOM 556 C CA . GLN A 1 75 ? -2.947 -8.728 21.338 1.00 93.31 75 GLN A CA 1
ATOM 557 C C . GLN A 1 75 ? -2.673 -7.857 20.121 1.00 93.31 75 GLN A C 1
ATOM 559 O O . GLN A 1 75 ? -3.456 -7.845 19.175 1.00 93.31 75 GLN A O 1
ATOM 564 N N . SER A 1 76 ? -1.580 -7.104 20.173 1.00 93.19 76 SER A N 1
ATOM 565 C CA . SER A 1 76 ? -1.118 -6.291 19.052 1.00 93.19 76 SER A CA 1
ATOM 566 C C . SER A 1 76 ? 0.155 -6.912 18.500 1.00 93.19 76 SER A C 1
ATOM 568 O O . SER A 1 76 ? 1.090 -7.183 19.255 1.00 93.19 76 SER A O 1
ATOM 570 N N . THR A 1 77 ? 0.173 -7.149 17.194 1.00 94.25 77 THR A N 1
ATOM 571 C CA . THR A 1 77 ? 1.352 -7.621 16.468 1.00 94.25 77 THR A CA 1
ATOM 572 C C . THR A 1 77 ? 1.912 -6.433 15.690 1.00 94.25 77 THR A C 1
ATOM 574 O O . THR A 1 77 ? 1.197 -5.913 14.831 1.00 94.25 77 THR A O 1
ATOM 577 N N . PRO A 1 78 ? 3.136 -5.963 15.996 1.00 94.00 78 PRO A N 1
ATOM 578 C CA . PRO A 1 78 ? 3.781 -4.915 15.215 1.00 94.00 78 PRO A CA 1
ATOM 579 C C . PRO A 1 78 ? 3.895 -5.314 13.742 1.00 94.00 78 PRO A C 1
ATOM 581 O O . PRO A 1 78 ? 4.152 -6.478 13.436 1.00 94.00 78 PRO A O 1
ATOM 584 N N . ALA A 1 79 ? 3.716 -4.346 12.849 1.00 92.62 79 ALA A N 1
ATOM 585 C CA . ALA A 1 79 ? 3.903 -4.525 11.417 1.00 92.62 79 ALA A CA 1
ATOM 586 C C . ALA A 1 79 ? 5.242 -3.918 10.993 1.00 92.62 79 ALA A C 1
ATOM 588 O O . ALA A 1 79 ? 5.499 -2.744 11.276 1.00 92.62 79 ALA A O 1
ATOM 589 N N . ASP A 1 80 ? 6.072 -4.699 10.308 1.00 92.75 80 ASP A N 1
ATOM 590 C CA . ASP A 1 80 ? 7.289 -4.199 9.675 1.00 92.75 80 ASP A CA 1
ATOM 591 C C . ASP A 1 80 ? 6.927 -3.362 8.442 1.00 92.75 80 ASP A C 1
ATOM 593 O O . ASP A 1 80 ? 6.037 -3.711 7.666 1.00 92.75 80 ASP A O 1
ATOM 597 N N . VAL A 1 81 ? 7.614 -2.237 8.273 1.00 91.25 81 VAL A N 1
ATOM 598 C CA . VAL A 1 81 ? 7.450 -1.325 7.141 1.00 91.25 81 VAL A CA 1
ATOM 599 C C . VAL A 1 81 ? 8.819 -1.019 6.570 1.00 91.25 81 VAL A C 1
ATOM 601 O O . VAL A 1 81 ? 9.714 -0.558 7.280 1.00 91.25 81 VAL A O 1
ATOM 604 N N . GLU A 1 82 ? 8.963 -1.225 5.269 1.00 90.44 82 GLU A N 1
ATOM 605 C CA . GLU A 1 82 ? 10.147 -0.836 4.522 1.00 90.44 82 GLU A CA 1
ATOM 606 C C . GLU A 1 82 ? 9.829 0.385 3.662 1.00 90.44 82 GLU A C 1
ATOM 608 O O . GLU A 1 82 ? 8.885 0.395 2.872 1.00 90.44 82 GLU A O 1
ATOM 613 N N . ILE A 1 83 ? 10.610 1.444 3.844 1.00 90.62 83 ILE A N 1
ATOM 614 C CA . ILE A 1 83 ? 10.580 2.623 2.991 1.00 90.62 83 ILE A CA 1
ATOM 615 C C . ILE A 1 83 ? 11.688 2.436 1.968 1.00 90.62 83 ILE A C 1
ATOM 617 O O . ILE A 1 83 ? 12.869 2.392 2.318 1.00 90.62 83 ILE A O 1
ATOM 621 N N . VAL A 1 84 ? 11.301 2.363 0.703 1.00 89.38 84 VAL A N 1
ATOM 622 C CA . VAL A 1 84 ? 12.224 2.216 -0.419 1.00 89.38 84 VAL A CA 1
ATOM 623 C C . VAL A 1 84 ? 12.191 3.471 -1.282 1.00 89.38 84 VAL A C 1
ATOM 625 O O . VAL A 1 84 ? 11.153 4.120 -1.423 1.00 89.38 84 VAL A O 1
ATOM 628 N N . LEU A 1 85 ? 13.341 3.848 -1.836 1.00 89.00 85 LEU A N 1
ATOM 629 C CA . LEU A 1 85 ? 13.396 4.909 -2.834 1.00 89.00 85 LEU A CA 1
ATOM 630 C C . LEU A 1 85 ? 13.179 4.287 -4.210 1.00 89.00 85 LEU A C 1
ATOM 632 O O . LEU A 1 85 ? 14.084 3.644 -4.737 1.00 89.00 85 LEU A O 1
ATOM 636 N N . LEU A 1 86 ? 12.007 4.527 -4.792 1.00 89.94 86 LEU A N 1
ATOM 637 C CA . LEU A 1 86 ? 11.754 4.170 -6.181 1.00 89.94 86 LEU A CA 1
ATOM 638 C C . LEU A 1 86 ? 12.410 5.185 -7.108 1.00 89.94 86 LEU A C 1
ATOM 640 O O . LEU A 1 86 ? 12.206 6.395 -6.973 1.00 89.94 86 LEU A O 1
ATOM 644 N N . GLN A 1 87 ? 13.217 4.693 -8.043 1.00 90.94 87 GLN A N 1
ATOM 645 C CA . GLN A 1 87 ? 13.759 5.533 -9.105 1.00 90.94 87 GLN A CA 1
ATOM 646 C C . GLN A 1 87 ? 12.830 5.515 -10.308 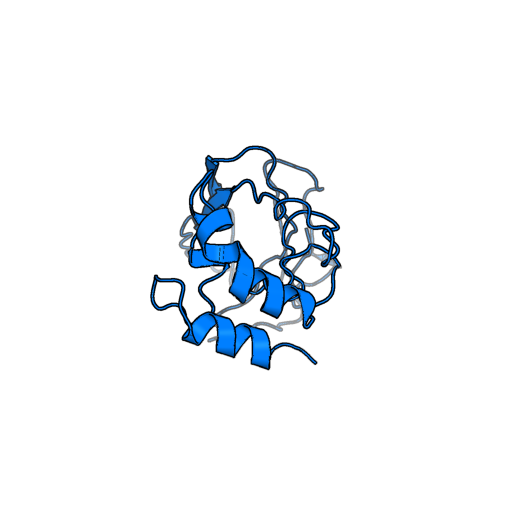1.00 90.94 87 GLN A C 1
ATOM 648 O O . GLN A 1 87 ? 12.158 4.532 -10.560 1.00 90.94 87 GLN A O 1
ATOM 653 N N . GLN A 1 88 ? 12.798 6.592 -11.080 1.00 92.69 88 GLN A N 1
ATOM 654 C CA . GLN A 1 88 ? 12.181 6.537 -12.403 1.00 92.69 88 GLN A CA 1
ATOM 655 C C . GLN A 1 88 ? 13.032 5.706 -13.364 1.00 92.69 88 GLN A C 1
ATOM 657 O O . GLN A 1 88 ? 14.234 5.520 -13.138 1.00 92.69 88 GLN A O 1
ATOM 662 N N . PHE A 1 89 ? 12.427 5.248 -14.456 1.00 91.50 89 PHE A N 1
ATOM 663 C CA . PHE A 1 89 ? 13.183 4.673 -15.564 1.00 91.50 89 PHE A CA 1
ATOM 664 C C . PHE A 1 89 ? 14.174 5.696 -16.142 1.00 91.50 89 PHE A C 1
ATOM 666 O O . PHE A 1 89 ? 13.923 6.907 -16.087 1.00 91.50 89 PHE A O 1
ATOM 673 N N . PRO A 1 90 ? 15.307 5.249 -16.717 1.00 88.50 90 PRO A N 1
ATOM 674 C CA . PRO A 1 90 ? 16.189 6.139 -17.457 1.00 88.50 90 PRO A CA 1
ATOM 675 C C . PRO A 1 90 ? 15.403 6.857 -18.564 1.00 88.50 90 PRO A C 1
ATOM 677 O O . PRO A 1 90 ? 14.564 6.222 -19.206 1.00 88.50 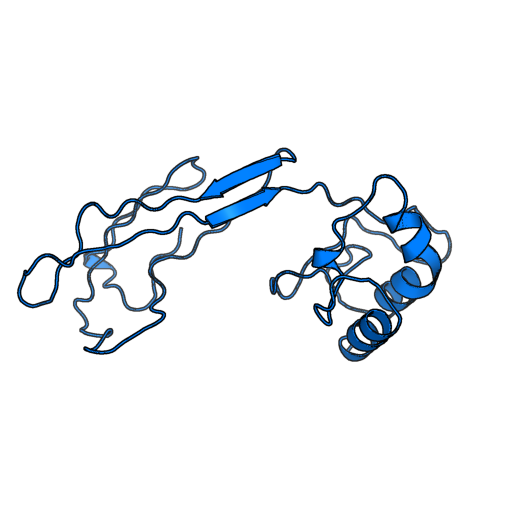90 PRO A O 1
ATOM 680 N N . PRO A 1 91 ? 15.667 8.150 -18.824 1.00 89.19 91 PRO A N 1
ATOM 681 C CA . PRO A 1 91 ? 15.023 8.851 -19.926 1.00 89.19 91 PRO A CA 1
ATOM 682 C C . PRO A 1 91 ? 15.232 8.110 -21.247 1.00 89.19 91 PRO A C 1
ATOM 684 O O . PRO A 1 91 ? 16.341 7.659 -21.542 1.00 89.19 91 PRO A O 1
ATOM 687 N N . THR A 1 92 ? 14.176 8.023 -22.050 1.00 87.69 92 THR A N 1
ATOM 688 C CA . THR A 1 92 ? 14.209 7.404 -23.378 1.00 87.69 92 THR A CA 1
ATOM 689 C C . THR A 1 92 ? 13.736 8.411 -24.426 1.00 87.69 92 THR A C 1
ATOM 691 O O . THR A 1 92 ? 13.022 9.358 -24.094 1.00 87.69 92 THR A O 1
ATOM 694 N N . GLU A 1 93 ? 14.154 8.244 -25.682 1.00 88.81 93 GLU A N 1
ATOM 695 C CA . GLU A 1 93 ? 13.685 9.103 -26.781 1.00 88.81 93 GLU A CA 1
ATOM 696 C C . GLU A 1 93 ? 12.283 8.706 -27.268 1.00 88.81 93 GLU A C 1
ATOM 698 O O . GLU A 1 93 ? 11.520 9.565 -27.706 1.00 88.81 93 GLU A O 1
ATOM 703 N N . ASP A 1 94 ? 11.944 7.418 -27.163 1.00 92.56 94 ASP A N 1
ATOM 704 C CA . ASP A 1 94 ? 10.736 6.837 -27.756 1.00 92.56 94 ASP A CA 1
ATOM 705 C C . ASP A 1 94 ? 9.545 6.782 -26.785 1.00 92.56 94 ASP A C 1
ATOM 707 O O . ASP A 1 94 ? 8.394 6.861 -27.216 1.00 92.56 94 ASP A O 1
ATOM 711 N N . TRP A 1 95 ? 9.808 6.665 -25.479 1.00 93.06 95 TRP A N 1
ATOM 712 C CA . TRP A 1 95 ? 8.801 6.422 -24.444 1.00 93.06 95 TRP A CA 1
ATOM 713 C C . TRP A 1 95 ? 8.846 7.496 -23.351 1.00 93.06 95 TRP A C 1
ATOM 715 O O . TRP A 1 95 ? 9.913 7.748 -22.774 1.00 93.06 95 TRP A O 1
ATOM 725 N N . PRO A 1 96 ? 7.707 8.141 -23.043 1.00 94.88 96 PRO A N 1
ATOM 726 C CA . PRO A 1 96 ? 7.664 9.193 -22.041 1.00 94.88 96 PRO A CA 1
ATOM 727 C C . PRO A 1 96 ? 7.870 8.618 -20.636 1.00 94.88 96 PRO A C 1
ATOM 729 O O . PRO A 1 96 ? 7.273 7.605 -20.291 1.00 94.88 96 PRO A O 1
ATOM 732 N N . ILE A 1 97 ? 8.681 9.306 -19.827 1.00 96.12 97 ILE A N 1
ATOM 733 C CA . ILE A 1 97 ? 8.859 9.058 -18.391 1.00 96.12 97 ILE A CA 1
ATOM 734 C C . ILE A 1 97 ? 8.448 10.331 -17.649 1.00 96.12 97 ILE A C 1
ATOM 736 O O . ILE A 1 97 ? 9.000 11.406 -17.906 1.00 96.12 97 ILE A O 1
ATOM 740 N N . TYR A 1 98 ? 7.478 10.219 -16.748 1.00 96.38 98 TYR A N 1
ATOM 741 C CA . TYR A 1 98 ? 6.912 11.337 -15.988 1.00 96.38 98 TYR A CA 1
ATOM 742 C C . TYR A 1 98 ? 7.421 11.380 -14.545 1.00 96.38 98 TYR A C 1
ATOM 744 O O . TYR A 1 98 ? 7.451 12.451 -13.931 1.00 96.38 98 TYR A O 1
ATOM 752 N N . GLY A 1 99 ? 7.862 10.239 -14.018 1.00 95.25 99 GLY A N 1
ATOM 753 C CA . GLY A 1 99 ? 8.419 10.133 -12.681 1.00 95.25 99 GLY A CA 1
ATOM 754 C C . GLY A 1 99 ? 8.704 8.688 -12.279 1.00 95.25 99 GLY A C 1
ATOM 755 O O . GLY A 1 99 ? 8.773 7.804 -13.133 1.00 95.25 99 GLY A O 1
ATOM 756 N N . PRO A 1 100 ? 8.930 8.443 -10.975 1.00 94.19 100 PRO A N 1
ATOM 757 C CA . PRO A 1 100 ? 9.008 7.094 -10.430 1.00 94.19 100 PRO A CA 1
ATOM 758 C C . PRO A 1 100 ? 7.709 6.317 -10.671 1.00 94.19 100 PRO A C 1
ATOM 760 O O . PRO A 1 100 ? 6.658 6.953 -10.787 1.00 94.19 100 PRO A O 1
ATOM 763 N N . PRO A 1 101 ? 7.767 4.974 -10.656 1.00 95.38 101 PRO A N 1
ATOM 764 C CA . PRO A 1 101 ? 6.574 4.149 -10.719 1.00 95.38 101 PRO A CA 1
ATOM 765 C C . PRO A 1 101 ? 5.514 4.581 -9.701 1.00 95.38 101 PRO A C 1
ATOM 767 O O . PRO A 1 101 ? 5.844 4.959 -8.567 1.00 95.38 101 PRO A O 1
ATOM 770 N N . THR A 1 102 ? 4.241 4.474 -10.076 1.00 94.88 102 THR A N 1
ATOM 771 C CA . THR A 1 102 ? 3.109 4.687 -9.170 1.00 94.88 102 THR A CA 1
ATOM 772 C C . THR A 1 102 ? 2.269 3.420 -9.010 1.00 94.88 102 THR A C 1
ATOM 774 O O . THR A 1 102 ? 2.386 2.454 -9.763 1.00 94.88 102 THR A O 1
ATOM 777 N N . ALA A 1 103 ? 1.443 3.393 -7.964 1.00 93.75 103 ALA A N 1
ATOM 778 C CA . ALA A 1 103 ? 0.575 2.263 -7.648 1.00 93.75 103 ALA A CA 1
ATOM 779 C C . ALA A 1 103 ? -0.895 2.710 -7.672 1.00 93.75 103 ALA A C 1
ATOM 781 O O . ALA A 1 103 ? -1.458 2.951 -6.599 1.00 93.75 103 ALA A O 1
ATOM 782 N N . PRO A 1 104 ? -1.529 2.837 -8.857 1.00 93.00 104 PRO A N 1
ATOM 783 C CA . PRO A 1 104 ? -2.917 3.294 -8.973 1.00 93.00 104 PRO A CA 1
ATOM 784 C C . PRO A 1 104 ? -3.920 2.465 -8.156 1.00 93.00 104 PRO A C 1
ATOM 786 O O . PRO A 1 104 ? -4.896 3.010 -7.640 1.00 93.00 104 PRO A O 1
ATOM 789 N N . TYR A 1 105 ? -3.668 1.162 -7.988 1.00 93.06 105 TYR A N 1
ATOM 790 C CA . TYR A 1 105 ? -4.532 0.264 -7.212 1.00 93.06 105 TYR A CA 1
ATOM 791 C C . TYR A 1 105 ? -4.191 0.173 -5.723 1.00 93.06 105 TYR A C 1
ATOM 793 O O . TYR A 1 105 ? -5.030 -0.278 -4.944 1.00 93.06 105 TYR A O 1
ATOM 801 N N . HIS A 1 106 ? -3.005 0.628 -5.303 1.00 89.31 106 HIS A N 1
ATOM 802 C CA . HIS A 1 106 ? -2.530 0.519 -3.917 1.00 89.31 106 HIS A CA 1
ATOM 803 C C . HIS A 1 106 ? -2.614 -0.910 -3.330 1.00 89.31 106 HIS A C 1
ATOM 805 O O . HIS A 1 106 ? -2.860 -1.086 -2.136 1.00 89.31 106 HIS A O 1
ATOM 811 N N . ASP A 1 107 ? -2.404 -1.929 -4.162 1.00 89.69 107 ASP A N 1
ATOM 812 C CA . ASP A 1 107 ? -2.493 -3.361 -3.838 1.00 89.69 107 ASP A CA 1
ATOM 813 C C . ASP A 1 107 ? -1.156 -3.980 -3.389 1.00 89.69 107 ASP A C 1
ATO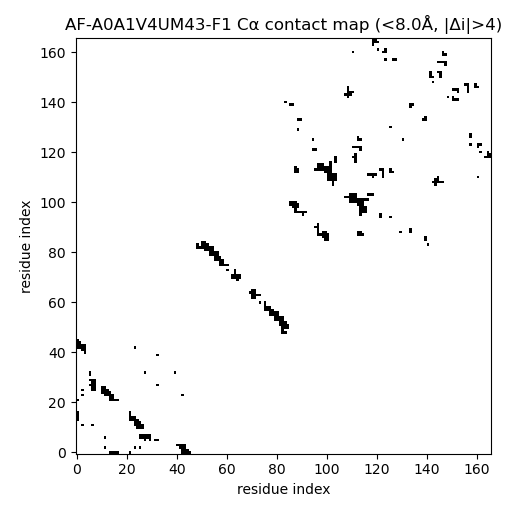M 815 O O . ASP A 1 107 ? -1.104 -5.151 -3.020 1.00 89.69 107 ASP A O 1
ATOM 819 N N . GLY A 1 108 ? -0.089 -3.178 -3.348 1.00 89.12 108 GLY A N 1
ATOM 820 C CA . GLY A 1 108 ? 1.244 -3.586 -2.895 1.00 89.12 108 GLY A CA 1
ATOM 821 C C . GLY A 1 108 ? 2.260 -3.762 -4.021 1.00 89.12 108 GLY A C 1
ATOM 822 O O . GLY A 1 108 ? 3.440 -3.942 -3.724 1.00 89.12 108 GLY A O 1
ATOM 823 N N . VAL A 1 109 ? 1.833 -3.635 -5.277 1.00 94.06 109 VAL A N 1
ATOM 824 C CA . VAL A 1 109 ? 2.699 -3.658 -6.461 1.00 94.06 109 VAL A CA 1
ATOM 825 C C . VAL A 1 109 ? 2.501 -2.392 -7.301 1.00 94.06 109 VAL A C 1
ATOM 827 O O . VAL A 1 109 ? 1.582 -1.600 -7.076 1.00 94.06 109 VAL A O 1
ATOM 830 N N . TYR A 1 110 ? 3.421 -2.157 -8.231 1.00 95.56 110 TYR A N 1
ATOM 831 C CA . TYR A 1 110 ? 3.469 -0.961 -9.065 1.00 95.56 110 TYR A CA 1
ATOM 832 C C . TYR A 1 110 ? 3.215 -1.346 -10.517 1.00 95.56 110 TYR A C 1
ATOM 834 O O . TYR A 1 110 ? 4.033 -2.021 -11.141 1.00 95.56 110 TYR A O 1
ATOM 842 N N . TRP A 1 111 ? 2.060 -0.931 -11.028 1.00 96.56 111 TRP A N 1
ATOM 843 C CA . TRP A 1 111 ? 1.601 -1.238 -12.383 1.00 96.56 111 TRP A CA 1
ATOM 844 C C . TRP A 1 111 ? 1.947 -0.126 -13.384 1.00 96.56 111 TRP A C 1
ATOM 846 O O . TRP A 1 111 ? 2.262 -0.419 -14.529 1.00 96.56 111 TRP A O 1
ATOM 856 N N . ASP A 1 112 ? 1.944 1.132 -12.935 1.00 97.50 112 ASP A N 1
ATOM 857 C CA . ASP A 1 112 ? 2.378 2.295 -13.719 1.00 97.50 112 ASP A CA 1
ATOM 858 C C . ASP A 1 112 ? 3.884 2.486 -13.510 1.00 97.50 112 ASP A C 1
ATOM 860 O O . ASP A 1 112 ? 4.329 2.917 -12.442 1.00 97.50 112 ASP A O 1
ATOM 864 N N . LEU A 1 113 ? 4.681 2.115 -14.507 1.00 95.88 113 LEU A N 1
ATOM 865 C CA . LEU A 1 113 ? 6.141 2.106 -14.455 1.00 95.88 113 LEU A CA 1
ATOM 866 C C . LEU A 1 113 ? 6.747 3.441 -14.887 1.00 95.88 113 LEU A C 1
ATOM 868 O O . LEU A 1 113 ? 7.835 3.797 -14.420 1.00 95.88 113 LEU A O 1
ATOM 872 N N . ASN A 1 114 ? 6.073 4.175 -15.775 1.00 96.00 114 ASN A N 1
ATOM 873 C CA . ASN A 1 114 ? 6.561 5.464 -16.269 1.00 96.00 114 ASN A CA 1
ATOM 874 C C . ASN A 1 114 ? 6.110 6.667 -15.422 1.00 96.00 114 ASN A C 1
ATOM 876 O O . ASN A 1 114 ? 6.588 7.787 -15.649 1.00 96.00 114 ASN A O 1
ATOM 880 N N . GLY A 1 115 ? 5.224 6.444 -14.452 1.00 96.88 115 GLY A N 1
ATOM 881 C CA . GLY A 1 115 ? 4.717 7.454 -13.532 1.00 96.88 115 GLY A CA 1
ATOM 882 C C . GLY A 1 115 ? 3.669 8.381 -14.152 1.00 96.88 115 GLY A C 1
ATOM 883 O O . GLY A 1 115 ? 3.541 9.530 -13.715 1.00 96.88 115 GLY A O 1
ATOM 884 N N . SER A 1 116 ? 2.980 7.937 -15.205 1.00 96.62 116 SER A N 1
ATOM 885 C CA . SER A 1 116 ? 1.950 8.722 -15.902 1.00 96.62 116 SER A CA 1
ATOM 886 C C . SER A 1 116 ? 0.656 8.869 -15.093 1.00 96.62 116 SER A C 1
ATOM 888 O O . SER A 1 116 ? -0.098 9.823 -15.306 1.00 96.62 116 SER A O 1
ATOM 890 N N . GLY A 1 117 ? 0.432 7.968 -14.134 1.00 96.00 117 GLY A N 1
ATOM 891 C CA . GLY A 1 117 ? -0.807 7.809 -13.380 1.00 96.00 117 GLY A CA 1
ATOM 892 C C . GLY A 1 117 ? -1.794 6.820 -14.007 1.00 96.00 117 GLY A C 1
ATOM 893 O O . GLY A 1 117 ? -2.794 6.504 -13.359 1.00 96.00 117 GLY A O 1
ATOM 894 N N . ASP A 1 118 ? -1.511 6.323 -15.211 1.00 96.81 118 ASP A N 1
ATOM 895 C CA . ASP A 1 118 ? -2.304 5.326 -15.929 1.00 96.81 118 ASP A CA 1
ATOM 896 C C . ASP A 1 118 ? -1.493 4.031 -16.097 1.00 96.81 118 ASP A C 1
ATOM 898 O O . ASP A 1 118 ? -0.267 4.063 -16.108 1.00 96.81 118 ASP A O 1
ATOM 902 N N . ILE A 1 119 ? -2.186 2.895 -16.212 1.00 97.44 119 ILE A N 1
ATOM 903 C CA . ILE A 1 119 ? -1.580 1.598 -16.551 1.00 97.44 119 ILE A CA 1
ATOM 904 C C . ILE A 1 119 ? -1.822 1.383 -18.038 1.00 97.44 119 ILE A C 1
ATOM 906 O O . ILE A 1 119 ? -2.971 1.199 -18.457 1.00 97.44 119 ILE A O 1
ATOM 910 N N . ASP A 1 120 ? -0.768 1.458 -18.845 1.00 97.44 120 ASP A N 1
ATOM 911 C CA . ASP A 1 120 ? -0.894 1.435 -20.296 1.00 97.44 120 ASP A CA 1
ATOM 912 C C . ASP A 1 120 ? 0.202 0.622 -21.008 1.00 97.44 120 ASP A C 1
ATOM 914 O O . ASP A 1 120 ? 1.027 -0.083 -20.424 1.00 97.44 120 ASP A O 1
ATOM 918 N N . PHE A 1 121 ? 0.175 0.658 -22.341 1.00 97.12 121 PHE A N 1
ATOM 919 C CA . PHE A 1 121 ? 1.111 -0.122 -23.142 1.00 97.12 121 PHE A CA 1
ATOM 920 C C . PHE A 1 121 ? 2.564 0.378 -23.040 1.00 97.12 121 PHE A C 1
ATOM 922 O O . PHE A 1 121 ? 3.486 -0.381 -23.344 1.00 97.12 121 PHE A O 1
ATOM 929 N N . VAL A 1 122 ? 2.799 1.625 -22.616 1.00 97.31 122 VAL A N 1
ATOM 930 C CA . VAL A 1 122 ? 4.151 2.135 -22.353 1.00 97.31 122 VAL A CA 1
ATOM 931 C C . VAL A 1 122 ? 4.775 1.366 -21.193 1.00 97.31 122 VAL A C 1
ATOM 933 O O . VAL A 1 122 ? 5.940 0.984 -21.300 1.00 97.31 122 VAL A O 1
ATOM 936 N N . ASP A 1 123 ? 4.006 1.042 -20.153 1.00 97.50 123 ASP A N 1
ATOM 937 C CA . ASP A 1 123 ? 4.493 0.251 -19.016 1.00 97.50 123 ASP A CA 1
ATOM 938 C C . ASP A 1 123 ? 4.942 -1.144 -19.455 1.00 97.50 123 ASP A C 1
ATOM 940 O O . ASP A 1 123 ? 6.049 -1.579 -19.136 1.00 97.50 123 ASP A O 1
ATOM 944 N N . VAL A 1 124 ? 4.144 -1.811 -20.294 1.00 97.25 124 VAL A N 1
ATOM 945 C CA . VAL A 1 124 ? 4.491 -3.121 -20.877 1.00 97.25 124 VAL A CA 1
ATOM 946 C C . VAL A 1 124 ? 5.802 -3.044 -21.664 1.00 97.25 124 VAL A C 1
ATOM 948 O O . VAL A 1 124 ? 6.657 -3.929 -21.559 1.00 97.25 124 VAL A O 1
ATOM 951 N N . VAL A 1 125 ? 5.984 -1.987 -22.460 1.00 95.75 125 VAL A N 1
ATOM 952 C CA . VAL A 1 125 ? 7.198 -1.812 -23.266 1.00 95.75 125 VAL A CA 1
ATOM 953 C C . VAL A 1 125 ? 8.419 -1.537 -22.389 1.00 95.75 125 VAL A C 1
ATOM 955 O O . VAL A 1 125 ? 9.483 -2.110 -22.641 1.00 95.75 125 VAL A O 1
ATOM 958 N N . LEU A 1 126 ? 8.285 -0.710 -21.351 1.00 94.56 126 LEU A N 1
ATOM 959 C CA . LEU A 1 126 ? 9.365 -0.449 -20.398 1.00 94.56 126 LEU A CA 1
ATOM 960 C C . LEU A 1 126 ? 9.755 -1.717 -19.637 1.00 94.56 126 LEU A C 1
ATOM 962 O O . LEU A 1 126 ? 10.952 -2.010 -19.530 1.00 94.56 126 LEU A O 1
ATOM 966 N N . PHE A 1 127 ? 8.763 -2.497 -19.195 1.00 94.88 127 PHE A N 1
ATOM 967 C CA . PHE A 1 127 ? 8.988 -3.794 -18.564 1.00 94.88 127 PHE A CA 1
ATOM 968 C C . PHE A 1 127 ? 9.750 -4.740 -19.506 1.00 94.88 127 PHE A C 1
ATOM 970 O O . PHE A 1 127 ? 10.716 -5.391 -19.125 1.00 94.88 127 PHE A O 1
ATOM 977 N N . PHE A 1 128 ? 9.362 -4.805 -20.779 1.00 93.81 128 PHE A N 1
ATOM 978 C CA . PHE A 1 128 ? 10.001 -5.722 -21.721 1.00 93.81 128 PHE A CA 1
ATOM 979 C C . PHE A 1 128 ? 11.420 -5.297 -22.135 1.00 93.81 128 PHE A C 1
ATOM 981 O O . PHE A 1 128 ? 12.295 -6.147 -22.300 1.00 93.81 128 PHE A O 1
ATOM 988 N N . LEU A 1 129 ? 11.657 -3.999 -22.356 1.00 90.19 129 LEU A N 1
ATOM 989 C CA . LEU A 1 129 ? 12.893 -3.520 -22.986 1.00 90.19 129 LEU A CA 1
ATOM 990 C C . LEU A 1 129 ? 13.976 -3.087 -22.001 1.00 90.19 129 LEU A C 1
ATOM 992 O O . LEU A 1 129 ? 15.161 -3.204 -22.317 1.00 90.19 129 LEU A O 1
ATOM 996 N N . LEU A 1 130 ? 13.591 -2.516 -20.860 1.00 83.50 130 LEU A N 1
ATOM 997 C CA . LEU A 1 130 ? 14.515 -1.756 -20.008 1.00 83.50 130 LEU A CA 1
ATOM 998 C C . LEU A 1 130 ? 14.598 -2.281 -18.580 1.00 83.50 130 LEU A C 1
ATOM 1000 O O . LEU A 1 130 ? 15.495 -1.882 -17.836 1.00 83.50 130 LEU A O 1
ATOM 1004 N N . PHE A 1 131 ? 13.691 -3.176 -18.210 1.00 83.31 131 PHE A N 1
ATOM 1005 C CA . PHE A 1 131 ? 13.480 -3.582 -16.833 1.00 83.31 131 PHE A CA 1
ATOM 1006 C C . PHE A 1 131 ? 14.683 -4.286 -16.218 1.00 83.31 131 PHE A C 1
ATOM 1008 O O . PHE A 1 131 ? 15.129 -3.866 -15.159 1.00 83.31 131 PHE A O 1
ATOM 1015 N N . ASP A 1 132 ? 15.297 -5.250 -16.909 1.00 84.81 132 ASP A N 1
ATOM 1016 C CA . ASP A 1 132 ? 16.498 -5.934 -16.405 1.00 84.81 132 ASP A CA 1
ATOM 1017 C C . ASP A 1 132 ? 17.624 -4.946 -16.067 1.00 84.81 132 ASP A C 1
ATOM 1019 O O . ASP A 1 132 ? 18.268 -5.043 -15.023 1.00 84.81 132 ASP A O 1
ATOM 1023 N N . ASN A 1 133 ? 17.849 -3.954 -16.933 1.00 84.75 133 ASN A N 1
ATOM 1024 C CA . ASN A 1 133 ? 18.891 -2.951 -16.724 1.00 84.75 133 ASN A CA 1
ATOM 1025 C C . ASN A 1 133 ? 18.536 -2.013 -15.560 1.00 84.75 133 ASN A C 1
ATOM 1027 O O . ASN A 1 133 ? 19.368 -1.740 -14.698 1.00 84.75 133 ASN A O 1
ATOM 1031 N N . TRP A 1 134 ? 17.282 -1.567 -15.500 1.00 86.19 134 TRP A N 1
ATOM 1032 C CA . TRP A 1 134 ? 16.786 -0.696 -14.437 1.00 86.19 134 TRP A CA 1
ATOM 1033 C C . TRP A 1 134 ? 16.761 -1.385 -13.058 1.00 86.19 134 TRP A C 1
ATOM 1035 O O . TRP A 1 134 ? 17.085 -0.760 -12.048 1.00 86.19 134 TRP A O 1
ATOM 1045 N N . MET A 1 135 ? 16.488 -2.692 -13.021 1.00 84.94 135 MET A N 1
ATOM 1046 C CA . MET A 1 135 ? 16.555 -3.530 -11.820 1.00 84.94 135 MET A CA 1
ATOM 1047 C C . MET A 1 135 ? 17.990 -3.824 -11.365 1.00 84.94 135 MET A C 1
ATOM 1049 O O . MET A 1 135 ? 18.182 -4.210 -10.215 1.00 84.94 135 MET A O 1
ATOM 1053 N N . SER A 1 136 ? 18.994 -3.674 -12.235 1.00 79.12 136 SER A N 1
ATOM 1054 C CA . SER A 1 136 ? 20.368 -4.099 -11.939 1.00 79.12 136 SER A CA 1
ATOM 1055 C C . SER A 1 136 ? 21.127 -3.109 -11.054 1.00 79.12 136 SER A C 1
ATOM 1057 O O . SER A 1 136 ? 21.797 -3.543 -10.128 1.00 79.12 136 SER A O 1
ATOM 1059 N N . GLU A 1 137 ? 21.032 -1.797 -11.298 1.00 68.19 137 GLU A N 1
ATOM 1060 C CA . GLU A 1 137 ? 21.700 -0.770 -10.480 1.00 68.19 137 GLU A CA 1
ATOM 1061 C C . GLU A 1 137 ? 20.958 0.572 -10.610 1.00 68.19 137 GLU A C 1
ATOM 1063 O O . GLU A 1 137 ? 20.849 1.096 -11.722 1.00 68.19 137 GLU A O 1
ATOM 1068 N N . PRO A 1 138 ? 20.452 1.164 -9.510 1.00 62.28 138 PRO A N 1
ATOM 1069 C CA . PRO A 1 138 ? 20.807 0.902 -8.108 1.00 62.28 138 PRO A CA 1
ATOM 1070 C C . PRO A 1 138 ? 20.039 -0.241 -7.418 1.00 62.28 138 PRO A C 1
ATOM 1072 O O . PRO A 1 138 ? 20.157 -0.392 -6.202 1.00 62.28 138 PRO A O 1
ATOM 1075 N N . GLY A 1 139 ? 19.261 -1.032 -8.164 1.00 77.75 139 GLY A N 1
ATOM 1076 C CA . GLY A 1 139 ? 18.422 -2.094 -7.608 1.00 77.75 139 GLY A CA 1
ATOM 1077 C C . GLY A 1 139 ? 17.076 -1.567 -7.117 1.00 77.75 139 GLY A C 1
ATOM 1078 O O . GLY A 1 139 ? 17.014 -0.588 -6.374 1.00 77.75 139 GLY A O 1
ATOM 1079 N N . GLN A 1 140 ? 15.986 -2.201 -7.545 1.00 86.31 140 GLN A N 1
ATOM 1080 C CA . GLN A 1 140 ? 14.633 -1.924 -7.053 1.00 86.31 140 GLN A CA 1
ATOM 1081 C C . GLN A 1 140 ? 14.087 -3.168 -6.335 1.00 86.31 140 GLN A C 1
ATOM 1083 O O . GLN A 1 140 ? 14.521 -4.285 -6.636 1.00 86.31 140 GLN A O 1
ATOM 1088 N N . PRO A 1 141 ? 13.160 -3.028 -5.373 1.00 89.75 141 PRO A N 1
ATOM 1089 C CA . PRO A 1 141 ? 12.629 -4.182 -4.660 1.00 89.75 141 PRO A CA 1
ATOM 1090 C C . PRO A 1 141 ? 11.790 -5.053 -5.596 1.00 89.75 141 PRO A C 1
ATOM 1092 O O . PRO A 1 141 ? 10.747 -4.622 -6.078 1.00 89.75 141 PRO A O 1
ATOM 1095 N N . ILE A 1 142 ? 12.228 -6.295 -5.811 1.00 91.06 142 ILE A N 1
ATOM 1096 C CA . ILE A 1 142 ? 11.556 -7.264 -6.692 1.00 91.06 142 ILE A CA 1
ATOM 1097 C C . ILE A 1 142 ? 10.076 -7.421 -6.335 1.00 91.06 142 ILE A C 1
ATOM 1099 O O . ILE A 1 142 ? 9.227 -7.398 -7.216 1.00 91.06 142 ILE A O 1
ATOM 1103 N N . ALA A 1 143 ? 9.764 -7.501 -5.039 1.00 92.31 143 ALA A N 1
ATOM 1104 C CA . ALA A 1 143 ? 8.406 -7.716 -4.546 1.00 92.31 143 ALA A CA 1
ATOM 1105 C C . ALA A 1 143 ? 7.397 -6.634 -4.977 1.00 92.31 143 ALA A C 1
ATOM 1107 O O . ALA A 1 143 ? 6.201 -6.884 -4.933 1.00 92.31 143 ALA A O 1
ATOM 1108 N N . LEU A 1 144 ? 7.858 -5.446 -5.389 1.00 93.69 144 LEU A N 1
ATOM 1109 C CA . LEU A 1 144 ? 6.984 -4.372 -5.870 1.00 93.69 144 LEU A CA 1
ATOM 1110 C C . LEU A 1 144 ? 6.572 -4.535 -7.340 1.00 93.69 144 LEU A C 1
ATOM 1112 O O . LEU A 1 144 ? 5.688 -3.814 -7.793 1.00 93.69 144 LEU A O 1
ATOM 1116 N N . PHE A 1 145 ? 7.193 -5.464 -8.068 1.00 94.69 145 PHE A N 1
ATOM 1117 C CA . PHE A 1 145 ? 6.955 -5.716 -9.494 1.00 94.69 145 PHE A CA 1
ATOM 1118 C C . PHE A 1 145 ? 6.714 -7.206 -9.808 1.00 94.69 145 PHE A C 1
ATOM 1120 O O . PHE A 1 145 ? 6.521 -7.571 -10.962 1.00 94.69 145 PHE A O 1
ATOM 1127 N N . ASP A 1 146 ? 6.762 -8.067 -8.788 1.00 94.69 146 ASP A N 1
ATOM 1128 C CA . ASP A 1 146 ? 6.479 -9.504 -8.856 1.00 94.69 146 ASP A CA 1
ATOM 1129 C C . ASP A 1 146 ? 4.968 -9.720 -8.719 1.00 94.69 146 ASP A C 1
ATOM 1131 O O . ASP A 1 146 ? 4.432 -9.919 -7.625 1.00 94.69 146 ASP A O 1
ATOM 1135 N N . TYR A 1 147 ? 4.267 -9.608 -9.844 1.00 96.19 147 TYR A N 1
ATOM 1136 C CA . TYR A 1 147 ? 2.807 -9.633 -9.893 1.00 96.19 147 TYR A CA 1
ATOM 1137 C C . TYR A 1 147 ? 2.234 -11.024 -9.606 1.00 96.19 147 TYR A C 1
ATOM 1139 O O . TYR A 1 147 ? 1.107 -11.143 -9.120 1.00 96.19 147 TYR A O 1
ATOM 1147 N N . ASN A 1 148 ? 2.988 -12.089 -9.899 1.00 95.56 148 ASN A N 1
ATOM 1148 C CA . ASN A 1 148 ? 2.557 -13.461 -9.608 1.00 95.56 148 ASN A CA 1
ATOM 1149 C C . ASN A 1 148 ? 2.991 -13.959 -8.210 1.00 95.56 148 ASN A C 1
ATOM 1151 O O . ASN A 1 148 ? 2.506 -15.004 -7.762 1.00 95.56 148 ASN A O 1
ATOM 1155 N N . GLY A 1 149 ? 3.866 -13.224 -7.516 1.00 95.50 149 GLY A N 1
ATOM 1156 C CA . GLY A 1 149 ? 4.316 -13.507 -6.153 1.00 95.50 149 GLY A CA 1
ATOM 1157 C C . GLY A 1 149 ? 5.248 -14.717 -6.030 1.00 95.50 149 GLY A C 1
ATOM 1158 O O . GLY A 1 149 ? 5.279 -15.356 -4.971 1.00 95.50 149 GLY A O 1
ATOM 1159 N N . ASN A 1 150 ? 5.961 -15.094 -7.097 1.00 95.25 150 ASN A N 1
ATOM 1160 C CA . ASN A 1 150 ? 6.844 -16.268 -7.097 1.00 95.25 150 ASN A CA 1
ATOM 1161 C C . ASN A 1 150 ? 8.266 -15.971 -6.569 1.00 95.25 150 ASN A C 1
ATOM 1163 O O . ASN A 1 150 ? 9.067 -16.899 -6.397 1.00 95.25 150 ASN A O 1
ATOM 1167 N N . GLY A 1 151 ? 8.567 -14.704 -6.281 1.00 93.00 151 GLY A N 1
ATOM 1168 C CA . GLY A 1 151 ? 9.838 -14.205 -5.764 1.00 93.00 151 GLY A CA 1
ATOM 1169 C C . GLY A 1 151 ? 10.847 -13.776 -6.833 1.00 93.00 151 GLY A C 1
ATOM 1170 O O . GLY A 1 151 ? 11.979 -13.440 -6.475 1.00 93.00 151 GLY A O 1
ATOM 1171 N N . TRP A 1 152 ? 10.486 -13.810 -8.118 1.00 91.00 152 TRP A N 1
ATOM 1172 C CA . TRP A 1 152 ? 11.367 -13.504 -9.246 1.00 91.00 152 TRP A CA 1
ATOM 1173 C C . TRP A 1 152 ? 10.601 -12.781 -10.346 1.00 91.00 152 TRP A C 1
ATOM 1175 O O . TRP A 1 152 ? 9.448 -13.082 -10.613 1.00 91.00 152 TRP A O 1
ATOM 1185 N N . LEU A 1 153 ? 11.289 -11.884 -11.045 1.00 90.12 153 LEU A N 1
ATOM 1186 C CA . LEU A 1 153 ? 10.710 -11.165 -12.174 1.00 90.12 153 LEU A CA 1
ATOM 1187 C C . LEU A 1 153 ? 10.927 -11.974 -13.443 1.00 90.12 153 LEU A C 1
ATOM 1189 O O . LEU A 1 153 ? 12.051 -12.395 -13.739 1.00 90.12 153 LEU A O 1
ATOM 1193 N N . GLY A 1 154 ? 9.852 -12.203 -14.188 1.00 91.19 154 GLY A N 1
ATOM 1194 C CA . GLY A 1 154 ? 9.910 -12.994 -15.403 1.00 91.19 154 GLY A CA 1
ATOM 1195 C C . GLY A 1 154 ? 8.799 -12.699 -16.398 1.00 91.19 154 GLY A C 1
ATOM 1196 O O . GLY A 1 154 ? 8.080 -11.705 -16.335 1.00 91.19 154 GLY A O 1
ATOM 1197 N N . PHE A 1 155 ? 8.677 -13.604 -17.368 1.00 94.19 155 PHE A N 1
ATOM 1198 C CA . PHE A 1 155 ? 7.691 -13.481 -18.438 1.00 94.19 155 PHE A CA 1
ATOM 1199 C C . PHE A 1 155 ? 6.249 -13.537 -17.917 1.00 94.19 155 PHE A C 1
ATOM 1201 O O . PHE A 1 155 ? 5.381 -12.874 -18.474 1.00 94.19 155 PHE A O 1
ATOM 1208 N N . ASP A 1 156 ? 5.996 -14.294 -16.850 1.00 97.00 156 ASP A N 1
ATOM 1209 C CA . ASP A 1 156 ? 4.669 -14.366 -16.238 1.00 97.00 156 ASP A CA 1
ATOM 1210 C C . ASP A 1 156 ? 4.231 -13.000 -15.681 1.00 97.00 156 ASP A C 1
ATOM 1212 O O . ASP A 1 156 ? 3.073 -12.624 -15.842 1.00 97.00 156 ASP A O 1
ATOM 1216 N N . ASP A 1 157 ? 5.155 -12.218 -15.115 1.00 96.75 157 ASP A N 1
ATOM 1217 C CA . ASP A 1 157 ? 4.879 -10.852 -14.647 1.00 96.75 157 ASP A CA 1
ATOM 1218 C C . ASP A 1 157 ? 4.582 -9.913 -15.818 1.00 96.75 157 ASP A C 1
ATOM 1220 O O . ASP A 1 157 ? 3.591 -9.188 -15.798 1.00 96.75 157 ASP A O 1
ATOM 1224 N N . LEU A 1 158 ? 5.360 -9.998 -16.900 1.00 96.50 158 LEU A N 1
ATOM 1225 C CA . LEU A 1 158 ? 5.075 -9.241 -18.122 1.00 96.50 158 LEU A CA 1
ATOM 1226 C C . LEU A 1 158 ? 3.677 -9.552 -18.683 1.00 96.50 158 LEU A C 1
ATOM 1228 O O . LEU A 1 158 ? 2.977 -8.649 -19.143 1.00 96.50 158 LEU A O 1
ATOM 1232 N N . VAL A 1 159 ? 3.266 -10.825 -18.666 1.00 97.38 159 VAL A N 1
ATOM 1233 C CA . VAL A 1 159 ? 1.928 -11.233 -19.116 1.00 97.38 159 VAL A CA 1
ATOM 1234 C C . VAL A 1 159 ? 0.848 -10.657 -18.204 1.00 97.38 159 VAL A C 1
ATOM 1236 O O . VAL A 1 159 ? -0.163 -10.185 -18.717 1.00 97.38 159 VAL A O 1
ATOM 1239 N N . LEU A 1 160 ? 1.050 -10.667 -16.884 1.00 97.50 160 LEU A N 1
ATOM 1240 C CA . LEU A 1 160 ? 0.102 -10.068 -15.941 1.00 97.50 160 LEU A CA 1
ATOM 1241 C C . LEU A 1 160 ? -0.023 -8.557 -16.145 1.00 97.50 160 LEU A C 1
ATOM 1243 O O . LEU A 1 160 ? -1.143 -8.070 -16.250 1.00 97.50 160 LEU A O 1
ATOM 1247 N N . LEU A 1 161 ? 1.093 -7.841 -16.311 1.00 97.44 161 LEU A N 1
ATOM 1248 C CA . LEU A 1 161 ? 1.078 -6.411 -16.635 1.00 97.44 161 LEU A CA 1
ATOM 1249 C C . LEU A 1 161 ? 0.319 -6.137 -17.935 1.00 97.44 161 LEU A C 1
ATOM 1251 O O . LEU A 1 161 ? -0.526 -5.252 -17.985 1.00 97.44 161 LEU A O 1
ATOM 1255 N N . PHE A 1 162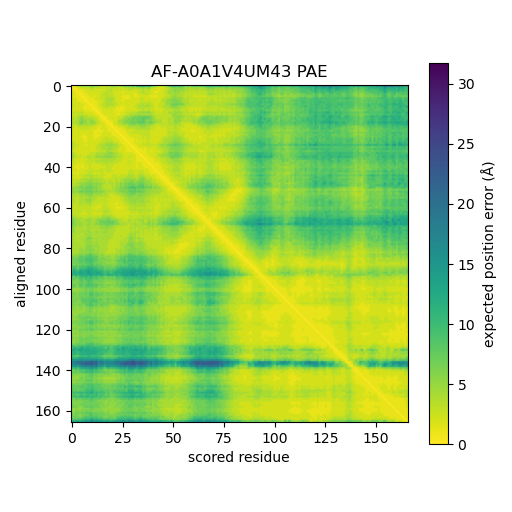 ? 0.565 -6.933 -18.978 1.00 97.69 162 PHE A N 1
ATOM 1256 C CA . PHE A 1 162 ? -0.152 -6.803 -20.246 1.00 97.69 162 PHE A CA 1
ATOM 1257 C C . PHE A 1 162 ? -1.664 -7.041 -20.109 1.00 97.69 162 PHE A C 1
ATOM 1259 O O . PHE A 1 162 ? -2.441 -6.394 -20.806 1.00 97.69 162 PHE A O 1
ATOM 1266 N N . LEU A 1 163 ? -2.087 -7.966 -19.244 1.00 97.62 163 LEU A N 1
ATOM 1267 C CA . LEU A 1 163 ? -3.506 -8.248 -19.000 1.00 97.62 163 LEU A CA 1
ATOM 1268 C C . LEU A 1 163 ? -4.209 -7.159 -18.180 1.00 97.62 163 LEU A C 1
ATOM 1270 O O . LEU A 1 163 ? -5.436 -7.086 -18.238 1.00 97.62 163 LEU A O 1
ATOM 1274 N N . GLU A 1 164 ? -3.453 -6.344 -17.447 1.00 96.31 164 GLU A N 1
ATOM 1275 C CA . GLU A 1 164 ? -3.985 -5.226 -16.666 1.00 96.31 164 GLU A CA 1
ATOM 1276 C C . GLU A 1 164 ? -4.205 -3.963 -17.518 1.00 96.31 164 GLU A C 1
ATOM 1278 O O . GLU A 1 164 ? -4.975 -3.083 -17.135 1.00 96.31 164 GLU A O 1
ATOM 1283 N N . VAL A 1 165 ? -3.576 -3.880 -18.698 1.00 95.00 165 VAL A N 1
ATOM 1284 C CA . VAL A 1 165 ? -3.783 -2.767 -19.637 1.00 95.00 165 VAL A CA 1
ATOM 1285 C C . VAL A 1 165 ? -5.237 -2.769 -20.156 1.00 95.00 165 VAL A C 1
ATOM 1287 O O . VAL A 1 165 ? -5.666 -3.779 -20.726 1.00 95.00 165 VAL A O 1
ATOM 1290 N N . PRO A 1 166 ? -5.993 -1.660 -20.001 1.00 89.75 166 PRO A N 1
ATOM 1291 C CA . PRO A 1 166 ? -7.400 -1.556 -20.414 1.00 89.75 166 PRO A CA 1
ATOM 1292 C C . PRO A 1 166 ? -7.691 -1.658 -21.922 1.00 89.75 166 PRO A C 1
ATOM 1294 O O . PRO A 1 166 ? -6.841 -1.254 -22.751 1.00 89.75 166 PRO A O 1
#

Solvent-accessible surface area (backbone atoms only — not comparable to full-atom values): 10748 Å² total; per-residue (Å²): 106,44,75,32,91,59,42,32,75,90,57,49,48,66,57,70,71,90,63,100,67,76,55,79,44,69,40,57,78,76,63,68,79,53,94,88,72,70,91,75,73,74,61,51,68,89,82,80,81,85,64,69,49,77,49,69,56,74,70,85,84,91,77,49,64,46,97,85,68,46,75,53,90,81,85,71,79,68,41,82,42,77,33,75,80,74,65,46,67,79,89,54,96,89,52,84,68,71,38,34,52,35,42,87,80,70,80,70,45,48,64,13,44,32,29,75,77,54,54,46,70,66,29,46,48,45,56,72,75,44,35,73,62,56,45,64,64,92,48,60,72,60,72,37,59,26,77,80,68,82,85,61,84,50,69,70,30,54,52,51,54,52,69,64,36,125

Secondary structure (DSSP, 8-state):
-B--TTS-TTT-EE--SS-S---EE---TT--S-TT--S----B------SSEEEEE----S--B-TT-PBPP----PEEEEE--PPPPPP-SSS---SS-B-TT-SSS--BSSSSSS--HHHHHHHHHTHHHHIIIII--GGGT-SS-SSS--HHHHHHHHHH--

Radius of gyration: 20.99 Å; Cα contacts (8 Å, |Δi|>4): 235; chains: 1; bounding box: 47×32×58 Å

Foldseek 3Di:
DFAAPQFDPVQWDKDDDDDPDIDITTDNPVCPADPPDDPGDGDDDDDDDDDFDKDKDWDDDPFDADPVRHTDDDDIDIDIDTDDDFFAFDDDPPAAADTGFDDLPPPQAGLRRRPPSARAVSSLVCLVPPVVVSCPPPHDQQSNQPPVPPRDDDPVSSVVSVVPHD

Sequence (166 aa):
MNPPSWADPTWTRNSTVPGSSVWLRVADVPDAIKPGATNVTLATFNATGYVPGSTTINVTVELMQADTEDNIQTQSTPADVEIVLLQQFPPTEDWPIYGPPTAPYHDGVYWDLNGSGDIDFVDVVLFFLLFDNWMSEPGQPIALFDYNGNGWLGFDDLVLLFLEVP

Nearest PDB structures (foldseek):
  7spi-assembly1_B1  TM=4.155E-01  e=4.127E+00  Salmonella enterica subsp. enterica serovar Typhi
  7oko-assembly1_AB  TM=3.739E-01  e=9.384E+00  Salmonella enterica
  7spb-assembly1_A1  TM=2.977E-01  e=7.288E+00  Salmonella enterica subsp. enterica serovar Typhi

Mean predicted aligned error: 5.43 Å

pLDDT: mean 92.16, std 4.73, range [62.28, 97.69]